Protein AF-A0A924P1Y6-F1 (afdb_monomer)

Sequence (98 aa):
GMEVNDVSRVLQGVTAGVGFLGAGAILKSQSENQITGLTTAAGVWLTAAIGVAAGMGRESTAVLSALFALGILSLLKFKGRRAKQRLDNAAERTRDPL

Mean predicted aligned error: 13.14 Å

Secondary structure (DSSP, 8-state):
---HHHHHHHHHHHHHHHHHHHHHH-EE-TTT--EESHHHHHHHHHHHHHHHHHHT--HHHHHHHHHHHHHHHHHHHHHHHHHHHHHHHHHHHHS---

Solvent-accessible surface area (backbone atoms only — not comparable to full-atom values): 5489 Å² total; per-residue (Å²): 130,86,52,73,67,58,54,49,54,53,50,50,52,51,53,52,54,44,50,52,53,24,55,72,40,46,44,72,45,84,91,71,82,43,75,42,36,58,70,54,18,53,49,54,46,52,54,50,56,36,51,55,43,42,68,67,74,47,74,75,56,16,55,51,42,39,50,51,42,52,49,52,53,50,51,52,56,50,53,53,50,55,55,51,50,55,52,51,58,54,53,54,66,68,68,67,74,130

Structure (mmCIF, N/CA/C/O backbone):
data_AF-A0A924P1Y6-F1
#
_entry.id   AF-A0A924P1Y6-F1
#
loop_
_atom_site.group_PDB
_atom_site.id
_atom_site.type_symbol
_atom_site.label_atom_id
_atom_site.label_alt_id
_atom_site.label_comp_id
_atom_site.label_asym_id
_atom_site.label_entity_id
_atom_site.label_seq_id
_atom_site.pdbx_PDB_ins_code
_atom_site.Cartn_x
_atom_site.Cartn_y
_atom_site.Cartn_z
_atom_site.occupancy
_atom_site.B_iso_or_equiv
_atom_site.auth_seq_id
_atom_site.auth_comp_id
_atom_site.auth_asym_id
_atom_site.auth_atom_id
_atom_site.pdbx_PDB_model_num
ATOM 1 N N . GLY A 1 1 ? 20.045 -0.459 -18.870 1.00 54.34 1 GLY A N 1
ATOM 2 C CA . GLY A 1 1 ? 19.007 -0.924 -17.927 1.00 54.34 1 GLY A CA 1
ATOM 3 C C . GLY A 1 1 ? 19.239 -0.228 -16.606 1.00 54.34 1 GLY A C 1
ATOM 4 O O . GLY A 1 1 ? 20.386 0.106 -16.355 1.00 54.34 1 GLY A O 1
ATOM 5 N N . MET A 1 2 ? 18.196 0.048 -15.816 1.00 54.00 2 MET A N 1
ATOM 6 C CA . MET A 1 2 ? 18.375 0.651 -14.485 1.00 54.00 2 MET A CA 1
ATOM 7 C C . MET A 1 2 ? 19.256 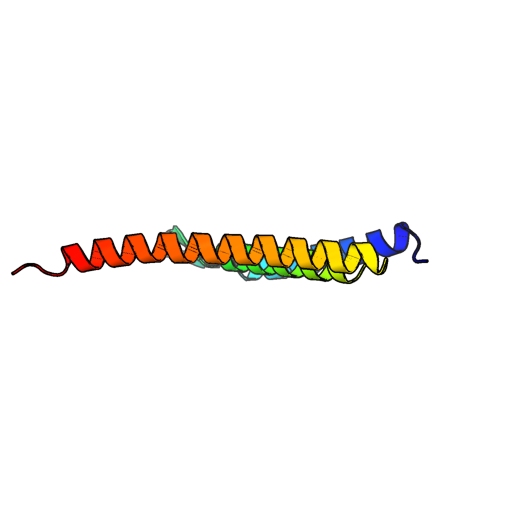-0.247 -13.613 1.00 54.00 2 MET A C 1
ATOM 9 O O . MET A 1 2 ? 19.028 -1.457 -13.556 1.00 54.00 2 MET A O 1
ATOM 13 N N . GLU A 1 3 ? 20.239 0.347 -12.943 1.00 69.06 3 GLU A N 1
ATOM 14 C CA . GLU A 1 3 ? 21.048 -0.339 -11.941 1.00 69.06 3 GLU A CA 1
ATOM 15 C C . GLU A 1 3 ? 20.148 -0.767 -10.770 1.00 69.06 3 GLU A C 1
ATOM 17 O O . GLU A 1 3 ? 19.228 -0.047 -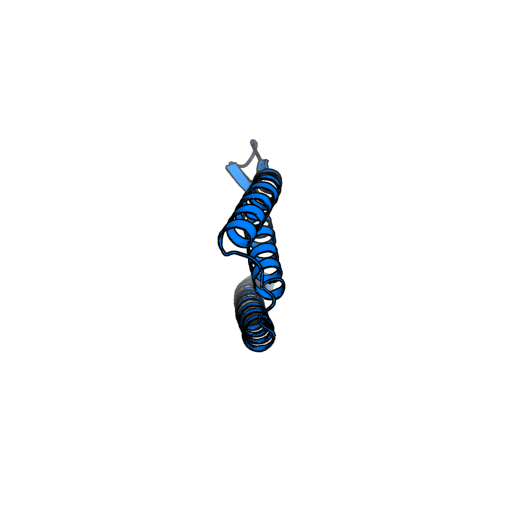10.374 1.00 69.06 3 GLU A O 1
ATOM 22 N N . VAL A 1 4 ? 20.409 -1.937 -10.177 1.00 69.69 4 VAL A N 1
ATOM 23 C CA . VAL A 1 4 ? 19.627 -2.475 -9.038 1.00 69.69 4 VAL A CA 1
ATOM 24 C C . VAL A 1 4 ? 19.570 -1.479 -7.868 1.00 69.69 4 VAL A C 1
ATOM 26 O O . VAL A 1 4 ? 18.593 -1.427 -7.112 1.00 69.69 4 VAL A O 1
ATOM 29 N N . ASN A 1 5 ? 20.596 -0.636 -7.755 1.00 76.38 5 ASN A N 1
ATOM 30 C CA . ASN A 1 5 ? 20.668 0.448 -6.789 1.00 76.38 5 ASN A CA 1
ATOM 31 C C . ASN A 1 5 ? 19.595 1.531 -7.030 1.00 76.38 5 ASN A C 1
ATOM 33 O O . ASN A 1 5 ? 18.919 1.948 -6.090 1.00 76.38 5 ASN A O 1
ATOM 37 N N . ASP A 1 6 ? 19.361 1.936 -8.281 1.00 76.50 6 ASP A N 1
ATOM 38 C CA . ASP A 1 6 ? 18.359 2.958 -8.617 1.00 76.50 6 ASP A CA 1
ATOM 39 C C . ASP A 1 6 ? 16.938 2.461 -8.333 1.00 76.50 6 ASP A C 1
ATOM 41 O O . ASP A 1 6 ? 16.125 3.171 -7.738 1.00 76.50 6 ASP A O 1
ATOM 45 N N . VAL A 1 7 ? 16.666 1.194 -8.658 1.00 72.00 7 VAL A N 1
ATOM 46 C CA . VAL A 1 7 ? 15.393 0.528 -8.344 1.00 72.00 7 VAL A CA 1
ATOM 47 C C . VAL A 1 7 ? 15.154 0.469 -6.833 1.00 72.00 7 VAL A C 1
ATOM 49 O O . VAL A 1 7 ? 14.047 0.746 -6.367 1.00 72.00 7 VAL A O 1
ATOM 52 N N . SER A 1 8 ? 16.193 0.165 -6.053 1.00 81.38 8 SER A N 1
ATOM 53 C CA . SER A 1 8 ? 16.104 0.106 -4.589 1.00 81.38 8 S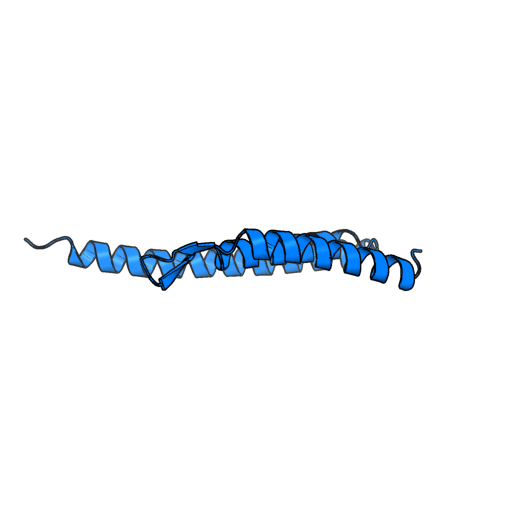ER A CA 1
ATOM 54 C C . SER A 1 8 ? 15.795 1.472 -3.971 1.00 81.38 8 SER A C 1
ATOM 56 O O . SER A 1 8 ? 14.981 1.559 -3.051 1.00 81.38 8 SER A O 1
ATOM 58 N N . ARG A 1 9 ? 16.379 2.554 -4.500 1.00 83.25 9 ARG A N 1
ATOM 59 C CA . ARG A 1 9 ? 16.120 3.927 -4.030 1.00 83.25 9 ARG A CA 1
ATOM 60 C C . ARG A 1 9 ? 14.687 4.373 -4.320 1.00 83.25 9 ARG A C 1
ATOM 62 O O . ARG A 1 9 ? 14.038 4.960 -3.454 1.00 83.25 9 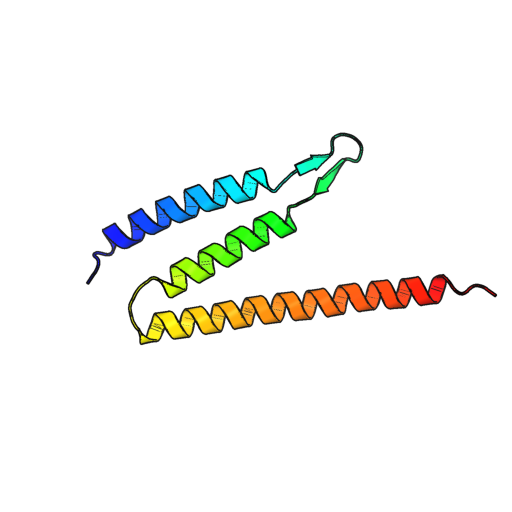ARG A O 1
ATOM 69 N N . VAL A 1 10 ? 14.168 4.050 -5.505 1.00 80.75 10 VAL A N 1
ATOM 70 C CA . VAL A 1 10 ? 12.767 4.323 -5.865 1.00 80.75 10 VAL A CA 1
ATOM 71 C C . VAL A 1 10 ? 11.813 3.534 -4.965 1.00 80.75 10 VAL A C 1
ATOM 73 O O . VAL A 1 10 ? 10.874 4.107 -4.412 1.00 80.75 10 VAL A O 1
ATOM 76 N N . LEU A 1 11 ? 12.080 2.242 -4.747 1.00 80.69 11 LEU A N 1
ATOM 77 C CA . LEU A 1 11 ? 11.306 1.386 -3.840 1.00 80.69 11 LEU A CA 1
ATOM 78 C C . LEU A 1 11 ? 11.263 1.930 -2.411 1.00 80.69 11 LEU A C 1
ATOM 80 O O . LEU A 1 11 ? 10.194 1.949 -1.797 1.00 80.69 11 LEU A O 1
ATOM 84 N N . GLN A 1 12 ? 12.400 2.386 -1.886 1.00 88.81 12 GLN A N 1
ATOM 85 C CA . GLN A 1 12 ? 12.469 3.000 -0.561 1.00 88.81 12 GLN A CA 1
ATOM 86 C C . GLN A 1 12 ? 11.582 4.246 -0.477 1.00 88.81 12 GLN A C 1
ATOM 88 O O . GLN A 1 12 ? 10.799 4.37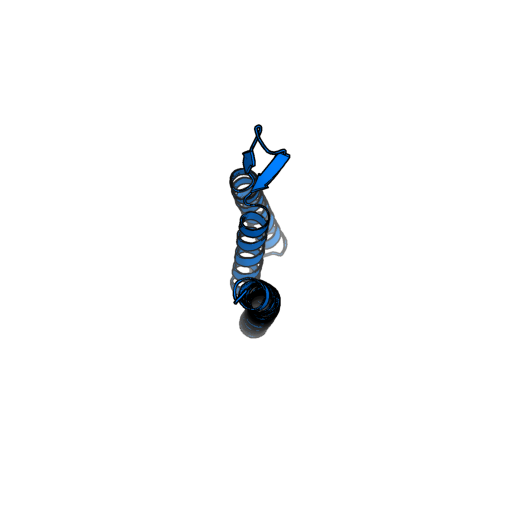0 0.465 1.00 88.81 12 GLN A O 1
ATOM 93 N N . GLY A 1 13 ? 11.637 5.123 -1.485 1.00 89.50 13 GLY A N 1
ATOM 94 C CA . GLY A 1 13 ? 10.798 6.321 -1.546 1.00 89.50 13 GLY A CA 1
ATOM 95 C C . GLY A 1 13 ? 9.301 6.004 -1.594 1.00 89.50 13 GLY A C 1
ATOM 96 O O . GLY A 1 13 ? 8.520 6.568 -0.825 1.00 89.50 13 GLY A O 1
ATOM 97 N N . VAL A 1 14 ? 8.894 5.054 -2.443 1.00 85.12 14 VAL A N 1
ATOM 98 C CA . VAL A 1 14 ? 7.484 4.644 -2.557 1.00 85.12 14 VAL A CA 1
ATOM 99 C C . VAL A 1 14 ? 6.992 3.992 -1.266 1.00 85.12 14 VAL A C 1
ATOM 101 O O . VAL A 1 14 ? 5.917 4.334 -0.777 1.00 85.12 14 VAL A O 1
ATOM 104 N N . THR A 1 15 ? 7.784 3.092 -0.680 1.00 88.81 15 THR A N 1
ATOM 105 C CA . THR A 1 15 ? 7.420 2.402 0.568 1.00 88.81 15 THR A CA 1
ATOM 106 C C . THR A 1 15 ? 7.234 3.397 1.712 1.00 88.81 15 THR A C 1
ATOM 108 O O . THR A 1 15 ? 6.260 3.296 2.459 1.00 88.81 15 THR A O 1
ATOM 111 N N . ALA A 1 16 ? 8.116 4.395 1.812 1.00 92.50 16 ALA A N 1
ATOM 112 C CA . ALA A 1 16 ? 8.012 5.453 2.811 1.00 92.50 16 ALA A CA 1
ATOM 113 C C . ALA A 1 16 ? 6.745 6.309 2.623 1.00 92.50 16 ALA A C 1
ATOM 115 O O . ALA A 1 16 ? 5.986 6.503 3.574 1.00 92.50 16 ALA A O 1
ATOM 116 N N . GLY A 1 17 ? 6.470 6.775 1.398 1.00 91.56 17 GLY A N 1
ATOM 117 C CA . GLY A 1 17 ? 5.298 7.610 1.112 1.00 91.56 17 GLY A CA 1
ATOM 118 C C . GLY A 1 17 ? 3.971 6.884 1.350 1.00 91.56 17 GLY A C 1
ATOM 119 O O . GLY A 1 17 ? 3.059 7.418 1.978 1.00 91.56 17 GLY A O 1
ATOM 120 N N . VAL A 1 18 ? 3.869 5.632 0.909 1.00 90.81 18 VAL A N 1
ATOM 121 C CA . VAL A 1 18 ? 2.660 4.812 1.074 1.00 90.81 18 VAL A CA 1
ATOM 122 C C . VAL A 1 18 ? 2.446 4.420 2.534 1.00 90.81 18 VAL A C 1
ATOM 124 O O . VAL A 1 18 ? 1.307 4.413 2.997 1.00 90.81 18 VAL A O 1
ATOM 127 N N . GLY A 1 19 ? 3.521 4.139 3.279 1.00 88.56 19 GLY A N 1
ATOM 128 C CA . GLY A 1 19 ? 3.454 3.894 4.721 1.00 88.56 19 GLY A CA 1
ATOM 129 C C . GLY A 1 19 ? 2.906 5.098 5.489 1.00 88.56 19 GLY A C 1
ATOM 130 O O . GLY A 1 19 ? 2.043 4.934 6.350 1.00 88.56 19 GLY A O 1
ATOM 131 N N . PHE A 1 20 ? 3.328 6.310 5.119 1.00 90.75 20 PHE A N 1
ATOM 132 C CA . PHE A 1 20 ? 2.806 7.550 5.694 1.00 90.75 20 PHE A CA 1
ATOM 133 C C . PHE A 1 20 ? 1.309 7.748 5.400 1.00 90.75 20 PHE A C 1
ATOM 135 O O . PHE A 1 20 ? 0.526 8.007 6.314 1.00 90.75 20 PHE A O 1
ATOM 142 N N . LEU A 1 21 ? 0.883 7.554 4.147 1.00 89.75 21 LEU A N 1
ATOM 143 C CA . LEU A 1 21 ? -0.532 7.647 3.765 1.00 89.75 21 LEU A CA 1
ATOM 144 C C . LEU A 1 21 ? -1.393 6.574 4.449 1.00 89.75 21 LEU A C 1
ATOM 146 O O . LEU A 1 21 ? -2.502 6.860 4.898 1.00 89.75 21 LEU A O 1
ATOM 150 N N . GLY A 1 22 ? -0.879 5.346 4.552 1.00 86.94 22 GLY A N 1
ATOM 151 C CA . GLY A 1 22 ? -1.543 4.240 5.236 1.00 86.94 22 GLY A CA 1
ATOM 152 C C . GLY A 1 22 ? -1.740 4.518 6.725 1.00 86.94 22 GLY A C 1
ATOM 153 O O . GLY A 1 22 ? -2.836 4.314 7.236 1.00 86.94 22 GLY A O 1
ATOM 154 N N . ALA A 1 23 ? -0.724 5.052 7.406 1.00 87.00 23 ALA A N 1
ATOM 155 C CA . ALA A 1 23 ? -0.840 5.464 8.802 1.00 87.00 23 ALA A CA 1
ATOM 156 C C . ALA A 1 23 ? -1.881 6.581 8.988 1.00 87.00 23 ALA A C 1
ATOM 158 O O . ALA A 1 23 ? -2.693 6.505 9.907 1.00 87.00 23 ALA A O 1
ATOM 159 N N . GLY A 1 24 ? -1.918 7.568 8.085 1.00 86.12 24 GLY A N 1
ATOM 160 C CA . GLY A 1 24 ? -2.910 8.649 8.118 1.00 86.12 24 GLY A CA 1
ATOM 161 C C . GLY A 1 24 ? -4.353 8.193 7.865 1.00 86.12 24 GLY A C 1
ATOM 162 O O . GLY A 1 24 ? -5.290 8.844 8.318 1.00 86.12 24 GLY A O 1
ATOM 163 N N . ALA A 1 25 ? -4.547 7.065 7.177 1.00 85.12 25 ALA A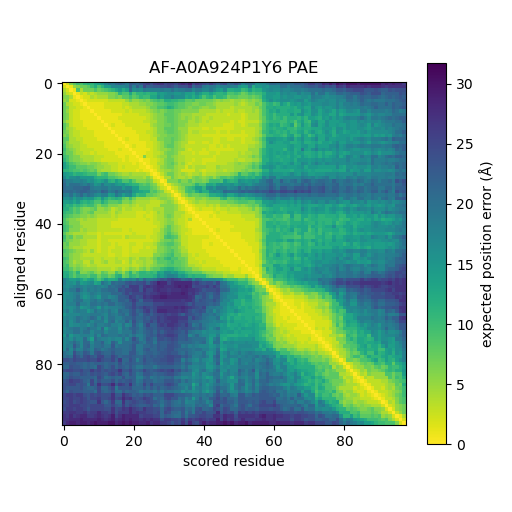 N 1
ATOM 164 C CA . ALA A 1 25 ? -5.866 6.478 6.944 1.00 85.12 25 ALA A CA 1
ATOM 165 C C . ALA A 1 25 ? -6.406 5.680 8.147 1.00 85.12 25 ALA A C 1
ATOM 167 O O . ALA A 1 25 ? -7.604 5.390 8.191 1.00 85.12 25 ALA A O 1
ATOM 168 N N . ILE A 1 26 ? -5.553 5.306 9.108 1.00 87.81 26 ILE A N 1
ATOM 169 C CA . ILE A 1 26 ? -5.957 4.575 10.313 1.00 87.81 26 ILE A CA 1
ATOM 170 C C . ILE A 1 26 ? -6.400 5.588 11.367 1.00 87.81 26 ILE A C 1
ATOM 172 O O . ILE A 1 26 ? -5.585 6.284 11.969 1.00 87.81 26 ILE A O 1
ATOM 176 N N . LEU A 1 27 ? -7.704 5.641 11.626 1.00 82.38 27 LEU A N 1
ATOM 177 C CA . LEU A 1 27 ? -8.298 6.524 12.622 1.00 82.38 27 LEU A CA 1
ATOM 178 C C . LEU A 1 27 ? -8.777 5.702 13.819 1.00 82.38 27 LEU A C 1
ATOM 180 O O . LEU A 1 27 ? -9.561 4.760 13.683 1.00 82.38 27 LEU A O 1
ATOM 184 N N . LYS A 1 28 ? -8.314 6.073 15.013 1.00 76.69 28 LYS A N 1
ATOM 185 C CA . LYS A 1 28 ? -8.770 5.481 16.273 1.00 76.69 28 LYS A CA 1
ATOM 186 C C . LYS A 1 28 ? -9.841 6.380 16.878 1.00 76.69 28 LYS A C 1
ATOM 188 O O . LYS A 1 28 ? -9.529 7.483 17.323 1.00 76.69 28 LYS A O 1
ATOM 193 N N . SER A 1 29 ? -11.088 5.915 16.908 1.00 71.81 29 SER A N 1
ATOM 194 C CA . SER A 1 29 ? -12.152 6.662 17.578 1.00 71.81 29 SER A CA 1
ATOM 195 C C . SER A 1 29 ? -12.012 6.474 19.090 1.00 71.81 29 SER A C 1
ATOM 197 O O . SER A 1 29 ? -12.081 5.347 19.584 1.00 71.81 29 SER A O 1
ATOM 199 N N . GLN A 1 30 ? -11.769 7.559 19.832 1.00 65.75 30 GLN A N 1
ATOM 200 C CA . GLN A 1 30 ? -11.564 7.486 21.285 1.00 65.75 30 GLN A CA 1
ATOM 201 C C . GLN A 1 30 ? -12.823 7.072 22.056 1.00 65.75 30 GLN A C 1
ATOM 203 O O . GLN A 1 30 ? -12.691 6.507 23.136 1.00 65.75 30 GLN A O 1
ATOM 208 N N . SER A 1 31 ? -14.024 7.308 21.515 1.00 66.31 31 SER A N 1
ATOM 209 C CA . SER A 1 31 ? -15.269 7.037 22.244 1.00 66.31 31 SER A CA 1
ATOM 210 C C . SER A 1 31 ? -15.673 5.561 22.260 1.00 66.31 31 SER A C 1
ATOM 212 O O . SER A 1 31 ? -16.381 5.153 23.170 1.00 66.31 31 SER A O 1
ATOM 214 N N . GLU A 1 32 ? -15.243 4.758 21.280 1.00 62.81 32 GLU A N 1
ATOM 215 C CA . GLU A 1 32 ? -15.788 3.402 21.069 1.00 62.81 32 GLU A CA 1
ATOM 216 C C . GLU A 1 32 ? -14.725 2.295 20.977 1.00 62.81 32 GLU A C 1
ATOM 218 O O . GLU A 1 32 ? -15.042 1.164 20.623 1.00 62.81 32 GLU A O 1
ATOM 223 N N . ASN A 1 33 ? -13.447 2.595 21.248 1.00 68.38 33 ASN A N 1
ATOM 224 C CA . ASN A 1 33 ? -12.323 1.653 21.085 1.00 68.38 33 ASN A CA 1
ATOM 225 C C . ASN A 1 33 ? -12.310 0.917 19.720 1.00 68.38 33 ASN A C 1
ATOM 227 O O . ASN A 1 33 ? -11.732 -0.160 19.583 1.00 68.38 33 ASN A O 1
ATOM 231 N N . GLN A 1 34 ? -12.944 1.501 18.700 1.00 71.75 34 GLN A N 1
ATOM 232 C CA . GLN A 1 34 ? -13.006 0.966 17.347 1.00 71.75 34 GLN A CA 1
ATOM 233 C C . GLN A 1 34 ? -11.943 1.636 16.477 1.00 71.75 34 GLN A C 1
ATOM 235 O O . GLN A 1 34 ? -11.790 2.863 16.458 1.00 71.75 34 GLN A O 1
ATOM 240 N N . ILE A 1 35 ? -11.193 0.801 15.757 1.00 80.31 35 ILE A N 1
ATOM 241 C CA . ILE A 1 35 ? -10.204 1.227 14.769 1.00 80.31 35 ILE A CA 1
ATOM 242 C C . ILE A 1 35 ? -10.890 1.225 13.406 1.00 80.31 35 ILE A C 1
ATOM 244 O O . ILE A 1 35 ? -11.251 0.170 12.883 1.00 80.31 35 ILE A O 1
ATOM 248 N N . THR A 1 36 ? -11.031 2.406 12.815 1.00 80.38 36 THR A N 1
ATOM 249 C CA . THR A 1 36 ? -11.610 2.589 11.483 1.00 80.38 36 THR A CA 1
ATOM 250 C C . THR A 1 36 ? -10.496 2.875 10.482 1.00 80.38 36 THR A C 1
ATOM 252 O O . THR A 1 36 ? -9.514 3.542 10.791 1.00 80.38 36 THR A O 1
ATOM 255 N N . GLY A 1 37 ? -10.626 2.353 9.261 1.00 82.06 37 GLY A N 1
ATOM 256 C CA . GLY A 1 37 ? -9.683 2.646 8.176 1.00 82.06 37 GLY A CA 1
ATOM 257 C C . GLY A 1 37 ? -8.482 1.700 8.057 1.00 82.06 37 GLY A C 1
ATOM 258 O O . GLY A 1 37 ? -7.714 1.835 7.109 1.00 82.06 37 GLY A O 1
ATOM 259 N N . LEU A 1 38 ? -8.369 0.670 8.908 1.00 84.94 38 LEU A N 1
ATOM 260 C CA . LEU A 1 38 ? -7.344 -0.383 8.778 1.00 84.94 38 LEU A CA 1
ATOM 261 C C . LEU A 1 38 ? -7.393 -1.075 7.402 1.00 84.94 38 LEU A C 1
ATOM 263 O O . LEU A 1 38 ? -6.373 -1.241 6.735 1.00 84.94 38 LEU A O 1
ATOM 267 N N . THR A 1 39 ? -8.595 -1.424 6.938 1.00 78.38 39 THR A N 1
ATOM 268 C CA . THR A 1 39 ? -8.803 -2.042 5.618 1.00 78.38 39 THR A CA 1
ATOM 269 C C . THR A 1 39 ? -8.465 -1.082 4.474 1.00 78.38 39 THR A C 1
ATOM 271 O O . THR A 1 39 ? -7.958 -1.508 3.437 1.00 78.38 39 THR A O 1
ATOM 274 N N . THR A 1 40 ? -8.708 0.218 4.661 1.00 81.75 40 THR A N 1
ATOM 275 C CA . THR A 1 40 ? -8.365 1.258 3.682 1.00 81.75 40 THR A CA 1
ATOM 276 C C . THR A 1 40 ? -6.851 1.415 3.572 1.00 81.75 40 THR A C 1
ATOM 278 O O . THR A 1 40 ? -6.320 1.389 2.464 1.00 81.75 40 THR A O 1
ATOM 281 N N . ALA A 1 41 ? -6.146 1.478 4.704 1.00 84.19 41 ALA A N 1
ATOM 282 C CA . ALA A 1 41 ? -4.687 1.527 4.750 1.00 84.19 41 ALA A CA 1
ATOM 283 C C . ALA A 1 41 ? -4.045 0.307 4.068 1.00 84.19 41 ALA A C 1
ATOM 285 O O . ALA A 1 41 ? -3.156 0.460 3.228 1.00 84.19 41 ALA A O 1
ATOM 286 N N . ALA A 1 42 ? -4.557 -0.899 4.343 1.00 83.88 42 ALA A N 1
ATOM 287 C CA . ALA A 1 42 ? -4.117 -2.122 3.672 1.00 83.88 42 ALA A CA 1
ATOM 288 C C . ALA A 1 42 ? -4.362 -2.081 2.150 1.00 83.88 42 ALA A C 1
ATOM 290 O O . ALA A 1 42 ? -3.522 -2.531 1.369 1.00 83.88 42 ALA A O 1
ATOM 291 N N . GLY A 1 43 ? -5.487 -1.507 1.711 1.00 80.44 43 GLY A N 1
ATOM 292 C CA . GLY A 1 43 ? -5.811 -1.343 0.292 1.00 80.44 43 GLY A CA 1
ATOM 293 C C . GLY A 1 43 ? -4.878 -0.375 -0.444 1.00 80.44 43 GLY A C 1
ATOM 294 O O . GLY A 1 43 ? -4.475 -0.656 -1.575 1.00 80.44 43 GLY A O 1
ATOM 295 N N . VAL A 1 44 ? -4.497 0.735 0.195 1.00 82.44 44 VAL A N 1
ATOM 296 C CA . VAL A 1 44 ? -3.543 1.712 -0.361 1.00 82.44 44 VAL A CA 1
ATOM 297 C C . VAL A 1 44 ? -2.151 1.090 -0.494 1.00 82.44 44 VAL A C 1
ATOM 299 O O . VAL A 1 44 ? -1.530 1.209 -1.551 1.00 82.44 44 VAL A O 1
ATOM 302 N N . TRP A 1 45 ? -1.704 0.343 0.522 1.00 84.94 45 TRP A N 1
ATOM 303 C CA . TRP A 1 45 ? -0.431 -0.379 0.477 1.00 84.94 45 TRP A CA 1
ATOM 304 C C . TRP A 1 45 ? -0.390 -1.417 -0.649 1.00 84.94 45 TRP A C 1
ATOM 306 O O . TRP A 1 45 ? 0.544 -1.439 -1.452 1.00 84.94 45 TRP A O 1
ATOM 316 N N . LEU A 1 46 ? -1.452 -2.218 -0.769 1.00 76.81 46 LEU A N 1
ATOM 317 C CA . LEU A 1 46 ? -1.577 -3.216 -1.826 1.00 76.81 46 LEU A CA 1
ATOM 318 C C . LEU A 1 46 ? -1.572 -2.568 -3.218 1.00 76.81 46 LEU A C 1
ATOM 320 O O . LEU A 1 46 ? -0.854 -3.026 -4.096 1.00 76.81 46 LEU A O 1
ATOM 324 N N . THR A 1 47 ? -2.313 -1.476 -3.423 1.00 77.00 47 THR A N 1
ATOM 325 C CA . THR A 1 47 ? -2.380 -0.782 -4.724 1.00 77.00 47 THR A CA 1
ATOM 326 C C . THR A 1 47 ? -1.014 -0.236 -5.157 1.00 77.00 47 THR A C 1
ATOM 328 O O . THR A 1 47 ? -0.649 -0.343 -6.328 1.00 77.00 47 THR A O 1
ATOM 331 N N . ALA A 1 48 ? -0.221 0.292 -4.221 1.00 77.12 48 ALA A N 1
ATOM 332 C CA . ALA A 1 48 ? 1.120 0.786 -4.518 1.00 77.12 48 ALA A CA 1
ATOM 333 C C . ALA A 1 48 ? 2.114 -0.334 -4.861 1.00 77.12 48 ALA A C 1
ATOM 335 O O . ALA A 1 48 ? 2.882 -0.191 -5.812 1.00 77.12 48 ALA A O 1
ATOM 336 N N . ALA A 1 49 ? 2.068 -1.467 -4.148 1.00 71.69 49 ALA A N 1
ATOM 337 C CA . ALA A 1 49 ? 2.892 -2.637 -4.462 1.00 71.69 49 ALA A CA 1
ATOM 338 C C . ALA A 1 49 ? 2.643 -3.139 -5.897 1.00 71.69 49 ALA A C 1
ATOM 340 O O . ALA A 1 49 ? 3.581 -3.491 -6.613 1.00 71.69 49 ALA A O 1
ATOM 341 N N . ILE A 1 50 ? 1.385 -3.093 -6.345 1.00 65.19 50 ILE A N 1
ATOM 342 C CA . ILE A 1 50 ? 0.982 -3.442 -7.713 1.00 65.19 50 ILE A CA 1
ATOM 343 C C . ILE A 1 50 ? 1.572 -2.460 -8.736 1.00 65.19 50 ILE A C 1
ATOM 345 O O . ILE A 1 50 ? 2.134 -2.888 -9.743 1.00 65.19 50 ILE A O 1
ATOM 349 N N . GLY A 1 51 ? 1.482 -1.152 -8.476 1.00 65.94 51 GLY A N 1
ATOM 350 C CA . GLY A 1 51 ? 2.028 -0.119 -9.364 1.00 65.94 51 GLY A CA 1
ATOM 351 C C . GLY A 1 51 ? 3.550 -0.199 -9.520 1.00 65.94 51 GLY A C 1
ATOM 352 O O . GLY A 1 51 ? 4.064 -0.085 -10.631 1.00 65.94 51 GLY A O 1
ATOM 353 N N . VAL A 1 52 ? 4.275 -0.476 -8.431 1.00 68.12 52 VAL A N 1
ATOM 354 C CA . VAL A 1 52 ? 5.735 -0.665 -8.472 1.00 68.12 52 VAL A CA 1
ATOM 355 C C . VAL A 1 52 ? 6.116 -1.926 -9.246 1.00 68.12 52 VAL A C 1
ATOM 357 O O . VAL A 1 52 ? 7.058 -1.902 -10.039 1.00 68.12 52 VAL A O 1
ATOM 360 N N . ALA A 1 53 ? 5.360 -3.011 -9.073 1.00 65.69 53 ALA A N 1
ATOM 361 C CA . ALA A 1 53 ? 5.575 -4.241 -9.827 1.00 65.69 53 ALA A CA 1
ATOM 362 C C . ALA A 1 53 ? 5.319 -4.058 -11.339 1.00 65.69 53 ALA A C 1
ATOM 364 O O . ALA A 1 53 ? 6.002 -4.680 -12.153 1.00 65.69 53 ALA A O 1
ATOM 365 N N . ALA A 1 54 ? 4.387 -3.176 -11.719 1.00 58.88 54 ALA A N 1
ATOM 366 C CA . ALA A 1 54 ? 4.127 -2.812 -13.113 1.00 58.88 54 ALA A CA 1
ATOM 367 C C . ALA A 1 54 ? 5.210 -1.885 -13.712 1.00 58.88 54 ALA A C 1
ATOM 369 O O . ALA A 1 54 ? 5.540 -2.009 -14.888 1.00 58.88 54 ALA A O 1
ATOM 370 N N . GLY A 1 55 ? 5.798 -0.983 -12.919 1.00 54.75 55 GLY A N 1
ATOM 371 C CA . GLY A 1 55 ? 6.765 0.024 -13.386 1.00 54.75 55 GLY A CA 1
ATOM 372 C C . GLY A 1 55 ? 8.202 -0.465 -13.629 1.00 54.75 55 GLY A C 1
ATOM 373 O O . GLY A 1 55 ? 9.017 0.284 -14.158 1.00 54.75 55 GLY A O 1
ATOM 374 N N . MET A 1 56 ? 8.547 -1.705 -13.267 1.00 56.09 56 MET A N 1
ATOM 375 C CA . MET A 1 56 ? 9.937 -2.199 -13.264 1.00 56.09 56 MET A CA 1
ATOM 376 C C . MET A 1 56 ? 10.479 -2.713 -14.624 1.00 56.09 56 MET A C 1
ATOM 378 O O . MET A 1 56 ? 11.578 -3.259 -14.681 1.00 56.09 56 MET A O 1
ATOM 382 N N . GLY A 1 57 ? 9.761 -2.520 -15.739 1.00 52.12 57 GLY A N 1
ATOM 383 C CA . GLY A 1 57 ? 10.376 -2.362 -17.072 1.00 52.12 57 GLY A CA 1
ATOM 384 C C . GLY A 1 57 ? 11.138 -3.540 -17.716 1.00 52.12 57 GLY A C 1
ATOM 385 O O . GLY A 1 57 ? 11.917 -3.313 -18.638 1.00 52.12 57 GLY A O 1
ATOM 386 N N . ARG A 1 58 ? 10.925 -4.800 -17.312 1.00 50.38 58 ARG A N 1
ATOM 387 C CA . ARG A 1 58 ? 11.141 -5.957 -18.209 1.00 50.38 58 ARG A CA 1
ATOM 388 C C . ARG A 1 58 ? 9.763 -6.357 -18.732 1.00 50.38 58 ARG A C 1
ATOM 390 O O . ARG A 1 58 ? 8.991 -6.948 -17.984 1.00 50.38 58 ARG A O 1
ATOM 397 N N . GLU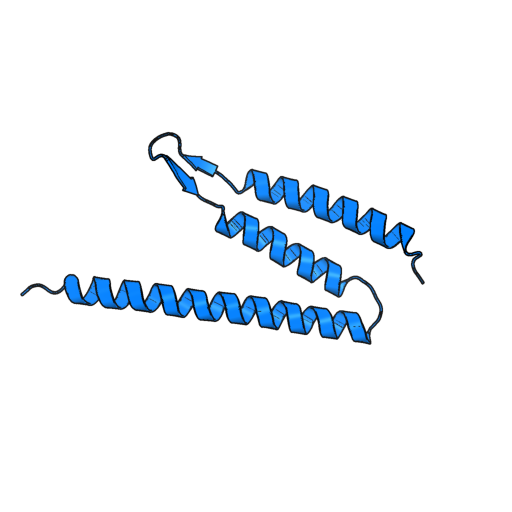 A 1 59 ? 9.443 -5.986 -19.973 1.00 53.00 59 GLU A N 1
ATOM 398 C CA . GLU A 1 59 ? 8.102 -6.079 -20.598 1.00 53.00 59 GLU A CA 1
ATOM 399 C C . GLU A 1 59 ? 7.342 -7.378 -20.249 1.00 53.00 59 GLU A C 1
ATOM 401 O O . GLU A 1 59 ? 6.182 -7.345 -19.843 1.00 53.00 59 GLU A O 1
ATOM 406 N N . SER A 1 60 ? 8.024 -8.529 -20.272 1.00 53.69 60 SER A N 1
ATOM 407 C CA . SER A 1 60 ? 7.417 -9.827 -19.950 1.00 53.69 60 SER A CA 1
ATOM 408 C C . SER A 1 60 ? 7.117 -10.058 -18.459 1.00 53.69 60 SER A C 1
ATOM 410 O O . SER A 1 60 ? 6.174 -10.782 -18.147 1.00 53.69 60 SER A O 1
ATOM 412 N N . THR A 1 61 ? 7.884 -9.490 -17.522 1.00 54.12 61 THR A N 1
ATOM 413 C CA . THR A 1 61 ? 7.639 -9.654 -16.072 1.00 54.12 61 THR A CA 1
ATOM 414 C C . THR A 1 61 ? 6.749 -8.552 -15.501 1.00 54.12 61 THR A C 1
ATOM 416 O O . THR A 1 61 ? 6.064 -8.791 -14.511 1.00 54.12 61 THR A O 1
ATOM 419 N N . ALA A 1 62 ? 6.712 -7.371 -16.128 1.00 51.47 62 ALA A N 1
ATOM 420 C CA . ALA A 1 62 ? 5.811 -6.278 -15.755 1.00 51.47 62 ALA A CA 1
ATOM 421 C C . ALA A 1 62 ? 4.337 -6.653 -15.999 1.00 51.47 62 ALA A C 1
ATOM 423 O O . ALA A 1 62 ? 3.500 -6.502 -15.108 1.00 51.47 62 ALA A O 1
ATOM 424 N N . VAL A 1 63 ? 4.036 -7.244 -17.162 1.00 61.00 63 VAL A N 1
ATOM 425 C CA . VAL A 1 63 ? 2.692 -7.748 -17.495 1.00 61.00 63 VAL A CA 1
ATOM 426 C C . VAL A 1 63 ? 2.295 -8.926 -16.597 1.00 61.00 63 VAL A C 1
ATOM 428 O O . VAL A 1 63 ? 1.168 -8.976 -16.104 1.00 61.00 63 VAL A O 1
ATOM 431 N N . LEU A 1 64 ? 3.223 -9.850 -16.321 1.00 62.69 64 LEU A N 1
ATOM 432 C CA . LEU A 1 64 ? 2.960 -11.019 -15.475 1.00 62.69 64 LEU A CA 1
ATOM 433 C C . LEU A 1 64 ? 2.673 -10.623 -14.017 1.00 62.69 64 LEU A C 1
ATOM 435 O O . LEU A 1 64 ? 1.721 -11.123 -13.416 1.00 62.69 64 LEU A O 1
ATOM 439 N N . SER A 1 65 ? 3.439 -9.676 -13.469 1.00 55.12 65 SER A N 1
ATOM 440 C CA . SER A 1 65 ? 3.199 -9.131 -12.130 1.00 55.12 65 SER A CA 1
ATOM 441 C C . SER A 1 65 ? 1.894 -8.339 -12.049 1.00 55.12 65 SER A C 1
ATOM 443 O O . SER A 1 65 ? 1.157 -8.499 -11.077 1.00 55.12 65 SER A O 1
ATOM 445 N N . ALA A 1 66 ? 1.554 -7.543 -13.071 1.00 57.34 66 ALA A N 1
ATOM 446 C CA . ALA A 1 66 ? 0.282 -6.820 -13.135 1.00 57.34 66 ALA A CA 1
ATOM 447 C C . ALA A 1 66 ? -0.932 -7.770 -13.187 1.00 57.34 66 ALA A C 1
ATOM 449 O O . ALA A 1 66 ? -1.940 -7.525 -12.521 1.00 57.34 66 ALA A O 1
ATOM 450 N N . LEU A 1 67 ? -0.830 -8.893 -13.909 1.00 61.94 67 LEU A N 1
ATOM 451 C CA . LEU A 1 67 ? -1.870 -9.928 -13.953 1.00 61.94 67 LEU A CA 1
ATOM 452 C C . LEU A 1 67 ? -2.017 -10.675 -12.622 1.00 61.94 67 LEU A C 1
ATOM 454 O O . LEU A 1 67 ? -3.140 -10.892 -12.170 1.00 61.94 67 LEU A O 1
ATOM 458 N N . PHE A 1 68 ? -0.911 -11.026 -11.960 1.00 63.31 68 PHE A N 1
ATOM 459 C CA . PHE A 1 68 ? -0.948 -11.653 -10.633 1.00 63.31 68 PHE A CA 1
ATOM 460 C C . PHE A 1 68 ? -1.557 -10.726 -9.577 1.00 63.31 68 PHE A C 1
ATOM 462 O O . PHE A 1 68 ? -2.404 -11.139 -8.785 1.00 63.31 68 PHE A O 1
ATOM 469 N N . ALA A 1 69 ? -1.170 -9.454 -9.611 1.00 58.56 69 ALA A N 1
ATOM 470 C CA . ALA A 1 69 ? -1.712 -8.392 -8.783 1.00 58.56 69 ALA A CA 1
ATOM 471 C C . ALA A 1 69 ? -3.225 -8.197 -8.966 1.00 58.56 69 ALA A C 1
ATOM 473 O O . ALA A 1 69 ? -3.976 -8.192 -7.987 1.00 58.56 69 ALA A O 1
ATOM 474 N N . LEU A 1 70 ? -3.686 -8.077 -10.217 1.00 59.44 70 LEU A N 1
ATOM 475 C CA . LEU A 1 70 ? -5.110 -7.997 -10.547 1.00 59.44 70 LEU A CA 1
ATOM 476 C C . LEU A 1 70 ? -5.854 -9.274 -10.142 1.00 59.44 70 LEU A C 1
ATOM 478 O O . LEU A 1 70 ? -6.964 -9.189 -9.617 1.00 59.44 70 LEU A O 1
ATOM 482 N N . GLY A 1 71 ? -5.236 -10.445 -10.316 1.00 66.25 71 GLY A N 1
ATOM 483 C CA . GLY A 1 71 ? -5.775 -11.736 -9.897 1.00 66.25 71 GLY A CA 1
ATOM 484 C C . GLY A 1 71 ? -6.013 -11.804 -8.390 1.00 66.25 71 GLY A C 1
ATOM 485 O O . GLY A 1 71 ? -7.131 -12.086 -7.962 1.00 66.25 71 GLY A O 1
ATOM 486 N N . ILE A 1 72 ? -5.005 -11.467 -7.582 1.00 63.75 72 ILE A N 1
ATOM 487 C CA . ILE A 1 72 ? -5.090 -11.442 -6.113 1.00 63.75 72 ILE A CA 1
ATOM 488 C C . ILE A 1 72 ? -6.114 -10.405 -5.640 1.00 63.75 72 ILE A C 1
ATOM 490 O O . ILE A 1 72 ? -6.958 -10.710 -4.794 1.00 63.75 72 ILE A O 1
ATOM 494 N N . LEU A 1 73 ? -6.093 -9.197 -6.211 1.00 60.50 73 LEU A N 1
ATOM 495 C CA . LEU A 1 73 ? -7.024 -8.128 -5.848 1.00 60.50 73 LEU A CA 1
ATOM 496 C C . LEU A 1 73 ? -8.476 -8.492 -6.201 1.00 60.50 73 LEU A C 1
ATOM 498 O O . LEU A 1 73 ? -9.390 -8.230 -5.413 1.00 60.50 73 LEU A O 1
ATOM 502 N N . SER A 1 74 ? -8.695 -9.143 -7.348 1.00 64.31 74 SER A N 1
ATOM 503 C CA . SER A 1 74 ? -10.005 -9.652 -7.761 1.00 64.31 74 SER A CA 1
ATOM 504 C C . SER A 1 74 ? -10.478 -10.786 -6.846 1.00 64.31 74 SER A C 1
ATOM 506 O O . SER A 1 74 ? -11.615 -10.754 -6.372 1.00 64.31 74 SER A O 1
ATOM 508 N N . LEU A 1 75 ? -9.595 -11.726 -6.486 1.00 62.56 75 LEU A N 1
ATOM 509 C CA . LEU A 1 75 ? -9.905 -12.830 -5.570 1.00 62.56 75 LEU A CA 1
ATOM 510 C C . LEU A 1 75 ? -10.291 -12.331 -4.171 1.00 62.56 75 LEU A C 1
ATOM 512 O O . LEU A 1 75 ? -11.290 -12.782 -3.608 1.00 62.56 75 LEU A O 1
ATOM 516 N N . LEU A 1 76 ? -9.544 -11.365 -3.627 1.00 62.00 76 LEU A N 1
ATOM 517 C CA . LEU A 1 76 ? -9.821 -10.756 -2.322 1.00 62.00 76 LEU A CA 1
ATOM 518 C C . LEU A 1 76 ? -11.141 -9.971 -2.333 1.00 62.00 76 LEU A C 1
ATOM 520 O O . LEU A 1 76 ? -11.974 -10.154 -1.441 1.00 62.00 76 LEU A O 1
ATOM 524 N N . LYS A 1 77 ? -11.399 -9.168 -3.377 1.00 59.75 77 LYS A N 1
ATOM 525 C CA . LYS A 1 77 ? -12.689 -8.471 -3.542 1.00 59.75 77 LYS A CA 1
ATOM 526 C C . LYS A 1 77 ? -13.863 -9.422 -3.780 1.00 59.75 77 LYS A C 1
ATOM 528 O O . LYS A 1 77 ? -14.992 -9.074 -3.432 1.00 59.75 77 LYS A O 1
ATOM 533 N N . PHE A 1 78 ? -13.636 -10.591 -4.372 1.00 56.66 78 PHE A N 1
ATOM 534 C CA . PHE A 1 78 ? -14.675 -11.592 -4.615 1.00 56.66 78 PHE A CA 1
ATOM 535 C C . PHE A 1 78 ? -15.033 -12.363 -3.337 1.00 56.66 78 PHE A C 1
ATOM 537 O O . PHE A 1 78 ? -16.213 -12.516 -3.009 1.00 56.66 78 PHE A O 1
ATOM 544 N N . LYS A 1 79 ? -14.027 -12.782 -2.558 1.00 53.22 79 LYS A N 1
ATOM 545 C CA . LYS A 1 79 ? -14.234 -13.477 -1.276 1.00 53.22 79 LYS A CA 1
ATOM 546 C C . LYS A 1 79 ? -14.849 -12.554 -0.217 1.00 53.22 79 LYS A C 1
ATOM 548 O O . LYS A 1 79 ? -15.767 -12.974 0.484 1.00 53.22 79 LYS A O 1
ATOM 553 N N . GLY A 1 80 ? -14.421 -11.288 -0.161 1.00 54.03 80 GLY A N 1
ATOM 554 C CA . GLY A 1 80 ? -14.988 -10.278 0.741 1.00 54.03 80 GLY A CA 1
ATOM 555 C C . GLY A 1 80 ? -16.452 -9.935 0.438 1.00 54.03 80 GLY A C 1
ATOM 556 O O . GLY A 1 80 ? -17.253 -9.799 1.361 1.00 54.03 80 GLY A O 1
ATOM 557 N N . ARG A 1 81 ? -16.839 -9.881 -0.847 1.00 55.06 81 ARG A N 1
ATOM 558 C CA . ARG A 1 81 ? -18.244 -9.680 -1.248 1.00 55.06 81 ARG A CA 1
ATOM 559 C C . ARG A 1 81 ? -19.137 -10.856 -0.848 1.00 55.06 81 ARG A C 1
ATOM 561 O O . ARG A 1 81 ? -20.197 -10.625 -0.282 1.00 55.06 81 ARG A O 1
ATOM 568 N N . ARG A 1 82 ? -18.680 -12.102 -1.036 1.00 55.22 82 ARG A N 1
ATOM 569 C CA . ARG A 1 82 ? -19.435 -13.305 -0.624 1.00 55.22 82 ARG A CA 1
ATOM 570 C C . ARG A 1 82 ? -19.591 -13.446 0.892 1.00 55.22 82 ARG A C 1
ATOM 572 O O . ARG A 1 82 ? -20.635 -13.909 1.339 1.00 55.22 82 ARG A O 1
ATOM 579 N N . ALA A 1 83 ? -18.582 -13.067 1.676 1.00 59.03 83 ALA A N 1
ATOM 580 C CA . ALA A 1 83 ? -18.663 -13.123 3.136 1.00 59.03 83 ALA A CA 1
ATOM 581 C C . ALA A 1 83 ? -19.666 -12.097 3.690 1.00 59.03 83 ALA A C 1
ATOM 583 O O . ALA A 1 83 ? -20.502 -12.448 4.520 1.00 59.03 83 ALA A O 1
ATOM 584 N N . LYS A 1 84 ? -19.644 -10.863 3.166 1.00 56.47 84 LYS A N 1
ATOM 585 C CA . LYS A 1 84 ? -20.591 -9.811 3.560 1.00 56.47 84 LYS A CA 1
ATOM 586 C C . LYS A 1 84 ? -22.034 -10.141 3.151 1.00 56.47 84 LYS A C 1
ATOM 588 O O . LYS A 1 84 ? -22.932 -10.000 3.968 1.00 56.47 84 LYS A O 1
ATOM 593 N N . GLN A 1 85 ? -22.243 -10.706 1.957 1.00 62.25 85 GLN A N 1
ATOM 594 C CA . GLN A 1 85 ? -23.569 -11.141 1.486 1.00 62.25 85 GLN A CA 1
ATOM 595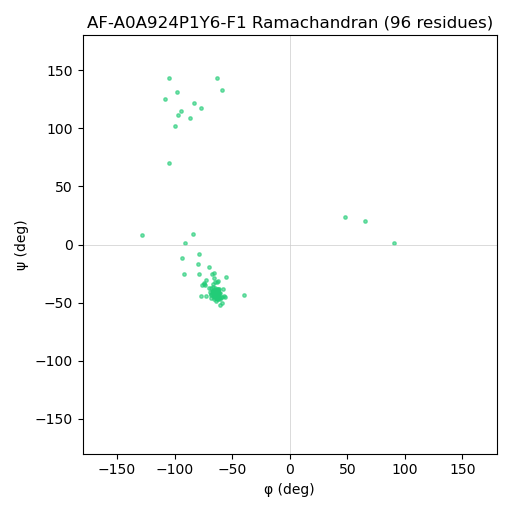 C C . GLN A 1 85 ? -24.197 -12.259 2.325 1.00 62.25 85 GLN A C 1
ATOM 597 O O . GLN A 1 85 ? -25.414 -12.327 2.447 1.00 62.25 85 GLN A O 1
ATOM 602 N N . ARG A 1 86 ? -23.390 -13.159 2.901 1.00 60.28 86 ARG A N 1
ATOM 603 C CA . ARG A 1 86 ? -23.915 -14.228 3.765 1.00 60.28 86 ARG A CA 1
ATOM 604 C C . ARG A 1 86 ? -24.345 -13.724 5.135 1.00 60.28 86 ARG A C 1
ATOM 606 O O . ARG A 1 86 ? -25.295 -14.265 5.689 1.00 60.28 86 ARG A O 1
ATOM 613 N N . LEU A 1 87 ? -23.656 -12.712 5.653 1.00 68.69 87 LEU A N 1
ATOM 614 C CA . LEU A 1 87 ? -24.027 -12.054 6.901 1.00 68.69 87 LEU A CA 1
ATOM 615 C C . LEU A 1 87 ? -25.275 -11.181 6.713 1.00 68.69 87 LEU A C 1
ATOM 617 O O . LEU A 1 87 ? -26.195 -11.307 7.514 1.00 68.69 87 LEU A O 1
ATOM 621 N N . ASP A 1 88 ? -25.361 -10.403 5.626 1.00 66.88 88 ASP A N 1
ATOM 622 C CA . ASP A 1 88 ? -26.560 -9.607 5.314 1.00 66.88 88 ASP A CA 1
ATOM 623 C C . ASP A 1 88 ? -27.791 -10.506 5.086 1.00 66.88 88 ASP A C 1
ATOM 625 O O . ASP A 1 88 ? -28.806 -10.304 5.743 1.00 66.88 88 ASP A O 1
ATOM 629 N N . ASN A 1 89 ? -27.690 -11.583 4.291 1.00 63.81 89 ASN A N 1
ATOM 630 C CA . ASN A 1 89 ? -28.807 -12.525 4.094 1.00 63.81 89 ASN A CA 1
ATOM 631 C C . ASN A 1 89 ? -29.250 -13.237 5.391 1.00 63.81 89 ASN A C 1
ATOM 633 O O . ASN A 1 89 ? -30.415 -13.610 5.526 1.00 63.81 89 ASN A O 1
ATOM 637 N N . ALA A 1 90 ? -28.332 -13.480 6.334 1.00 67.06 90 ALA A N 1
ATOM 638 C CA . ALA A 1 90 ? -28.664 -14.086 7.626 1.00 67.06 90 ALA A CA 1
ATOM 639 C C . ALA A 1 90 ? -29.340 -13.080 8.577 1.00 67.06 90 ALA A C 1
ATOM 641 O O . ALA A 1 90 ? -30.243 -13.458 9.325 1.00 67.06 90 ALA A O 1
ATOM 642 N N . ALA A 1 91 ? -28.937 -11.807 8.511 1.00 68.94 91 ALA A N 1
ATOM 643 C CA . ALA A 1 91 ? -29.529 -10.713 9.275 1.00 68.94 91 ALA A CA 1
ATOM 644 C C . ALA A 1 91 ? -30.912 -10.306 8.736 1.00 68.94 91 ALA A C 1
ATOM 646 O O . ALA A 1 91 ? -31.804 -9.977 9.512 1.00 68.94 91 ALA A O 1
ATOM 647 N N . GLU A 1 92 ? -31.125 -10.378 7.421 1.00 68.75 92 GLU A N 1
ATOM 648 C CA . GLU A 1 92 ? -32.425 -10.116 6.790 1.00 68.75 92 GLU A CA 1
ATOM 649 C C . GLU A 1 92 ? -33.447 -11.204 7.156 1.00 68.75 92 GLU A C 1
ATOM 651 O O . GLU A 1 92 ? -34.589 -10.903 7.485 1.00 68.75 92 GLU A O 1
ATOM 656 N N . ARG A 1 93 ? -33.008 -12.467 7.254 1.00 66.00 93 ARG A N 1
ATOM 657 C CA . ARG A 1 93 ? -33.861 -13.596 7.662 1.00 66.00 93 ARG A CA 1
ATOM 658 C C . ARG A 1 93 ? -34.282 -13.584 9.136 1.00 66.00 93 ARG A C 1
ATOM 660 O O . ARG A 1 93 ? -35.235 -14.263 9.498 1.00 66.00 93 ARG A O 1
ATOM 667 N N . THR A 1 94 ? -33.575 -12.849 9.991 1.00 67.56 94 THR A N 1
ATOM 668 C CA . THR A 1 94 ? -33.953 -12.648 11.403 1.00 67.56 94 THR A CA 1
ATOM 669 C C . THR A 1 94 ? -34.787 -11.383 11.623 1.00 67.56 94 THR A C 1
ATOM 671 O O . THR A 1 94 ? -35.354 -11.221 12.699 1.00 67.56 94 THR A O 1
ATOM 674 N N . ARG A 1 95 ? -34.879 -10.495 10.620 1.00 66.00 95 ARG A N 1
ATOM 675 C CA . ARG A 1 95 ? -35.652 -9.239 10.652 1.00 66.00 95 ARG A CA 1
ATOM 676 C C . ARG A 1 95 ? -37.085 -9.360 10.145 1.00 66.00 95 ARG A C 1
ATOM 678 O O . ARG A 1 95 ? -37.793 -8.359 10.171 1.00 66.00 95 ARG A O 1
ATOM 685 N N . ASP A 1 96 ? -37.506 -10.560 9.764 1.00 65.75 96 ASP A N 1
ATOM 686 C CA . ASP A 1 96 ? -38.891 -10.883 9.423 1.00 65.75 96 ASP A CA 1
ATOM 687 C C . ASP A 1 96 ? -39.536 -11.697 10.570 1.00 65.75 96 ASP A C 1
ATOM 689 O O . ASP A 1 96 ? -39.691 -12.917 10.458 1.00 65.75 96 ASP A O 1
ATOM 693 N N . PRO A 1 97 ? -39.813 -11.092 11.746 1.00 65.75 97 PRO A N 1
ATOM 694 C CA . PRO A 1 97 ? -40.747 -11.666 12.691 1.00 65.75 97 PRO A CA 1
ATOM 695 C C . PRO A 1 97 ? -42.159 -11.262 12.253 1.00 65.75 97 PRO A C 1
ATOM 697 O O . PRO A 1 97 ? -42.468 -10.076 12.135 1.00 65.75 97 PRO A O 1
ATOM 700 N N . LEU A 1 98 ? -42.992 -12.270 11.999 1.00 60.47 98 LEU A N 1
ATOM 701 C CA . LEU A 1 98 ? -44.449 -12.133 11.995 1.00 60.47 98 LEU A CA 1
ATOM 702 C C . LEU A 1 98 ? -44.939 -11.426 13.268 1.00 60.47 98 LEU A C 1
ATOM 70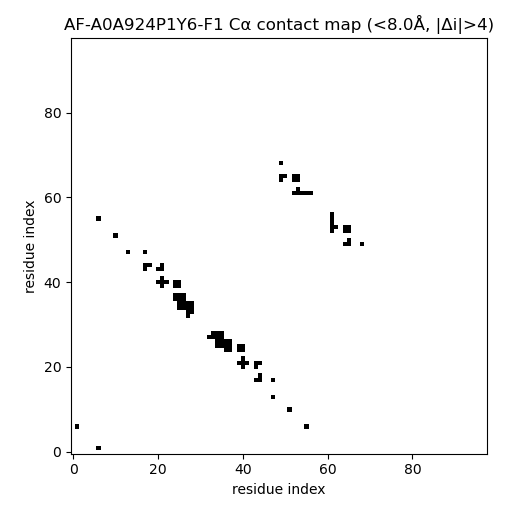4 O O . LEU A 1 98 ? -44.411 -11.764 14.355 1.00 60.47 98 LEU A O 1
#

pLDDT: mean 70.16, std 11.98, range [50.38, 92.5]

Radius of gyration: 19.31 Å; Cα contacts (8 Å, |Δi|>4): 51; chains: 1; bounding box: 66×23×43 Å

Foldseek 3Di:
DDDPVVLVVVVVVLQVVLQVVLVVQWDQDPPPRDTPRNVVSVVSNLVSVLVSQLPPDPVVRNVVSNVVSCVVVVVVVVVVVVVVVVVVVVVVVVVDDD